Protein AF-A0A928HIR1-F1 (afdb_monomer)

pLDDT: mean 76.25, std 16.0, range [43.31, 94.38]

Nearest PDB structures (foldseek):
  4jpd-assembly1_A  TM=4.442E-01  e=1.402E+00  Burkholderia cenocepacia J2315
  8h6h-assembly1_A  TM=4.904E-01  e=2.969E+00  Acetivibrio thermocellus
  1q67-assembly1_B  TM=3.227E-01  e=1.800E+00  Saccharomyces cerevisiae
  1q67-assembly1_A  TM=2.770E-01  e=2.789E+00  Saccharomyces cerevisiae
  1pug-asse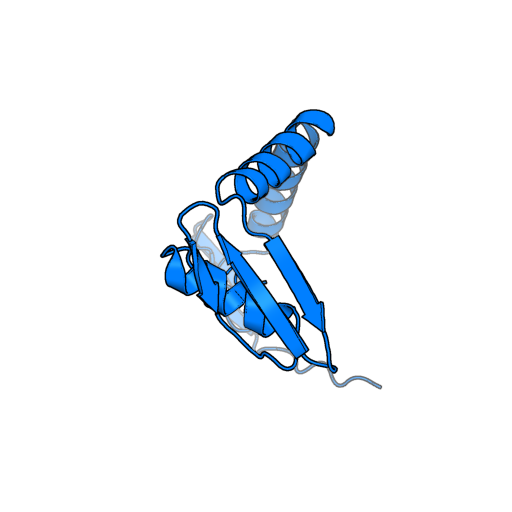mbly2_C  TM=3.252E-01  e=3.582E+00  Escherichia coli

Mean predicted aligned error: 16.54 Å

Structure (mmCIF, N/CA/C/O backbone):
data_AF-A0A928HIR1-F1
#
_entry.id   AF-A0A928HIR1-F1
#
loop_
_atom_site.group_PDB
_atom_site.id
_atom_site.type_symbol
_atom_site.label_atom_id
_atom_site.label_alt_id
_atom_site.label_comp_id
_atom_site.label_asym_id
_atom_site.label_entity_id
_atom_site.label_seq_id
_atom_site.pdbx_PDB_ins_code
_atom_site.Cartn_x
_atom_site.Cartn_y
_atom_site.Cartn_z
_atom_site.occupancy
_atom_site.B_iso_or_equiv
_atom_site.auth_seq_id
_atom_site.auth_comp_id
_atom_site.auth_asym_id
_atom_site.auth_atom_id
_atom_site.pdbx_PDB_model_num
ATOM 1 N N . MET A 1 1 ? -31.876 -5.884 5.242 1.00 44.41 1 MET A N 1
ATOM 2 C CA . MET A 1 1 ? -31.796 -5.368 6.631 1.00 44.41 1 MET A CA 1
ATOM 3 C C . MET A 1 1 ? -30.516 -5.887 7.294 1.00 44.41 1 MET A C 1
ATOM 5 O O . MET A 1 1 ? -30.444 -7.062 7.627 1.00 44.41 1 MET A O 1
ATOM 9 N N . ALA A 1 2 ? -29.463 -5.070 7.416 1.00 44.03 2 ALA A N 1
ATOM 10 C CA . ALA A 1 2 ? -28.185 -5.510 7.989 1.00 44.03 2 ALA A CA 1
ATOM 11 C C . ALA A 1 2 ? -28.247 -5.547 9.529 1.00 44.03 2 ALA A C 1
ATOM 13 O O . ALA A 1 2 ? -28.317 -4.502 10.176 1.00 44.03 2 ALA A O 1
ATOM 14 N N . ARG A 1 3 ? -28.204 -6.749 10.122 1.00 48.50 3 ARG A N 1
ATOM 15 C CA . ARG A 1 3 ? -28.081 -6.953 11.576 1.00 48.50 3 ARG A CA 1
ATOM 16 C C . ARG A 1 3 ? -26.728 -6.415 12.056 1.00 48.50 3 ARG A C 1
ATOM 18 O O . ARG A 1 3 ? -25.705 -7.087 11.933 1.00 48.50 3 ARG A O 1
ATOM 25 N N . ARG A 1 4 ? -26.701 -5.202 12.614 1.00 53.38 4 ARG A N 1
ATOM 26 C CA . ARG A 1 4 ? -25.523 -4.680 13.319 1.00 53.38 4 ARG A CA 1
ATOM 27 C C . ARG A 1 4 ? -25.377 -5.468 14.621 1.00 53.38 4 ARG A C 1
ATOM 29 O O . ARG A 1 4 ? -26.126 -5.237 15.563 1.00 53.38 4 ARG A O 1
ATOM 36 N N . LYS A 1 5 ? -24.432 -6.413 14.677 1.00 55.50 5 LYS A N 1
ATOM 37 C CA . LYS A 1 5 ? -23.988 -7.023 15.941 1.00 55.50 5 LYS A CA 1
ATOM 38 C C . LYS A 1 5 ? -23.425 -5.901 16.822 1.00 55.50 5 LYS A C 1
ATOM 40 O O . LYS A 1 5 ? -22.282 -5.488 16.637 1.00 55.50 5 LYS A O 1
ATOM 45 N N . GLY A 1 6 ? -24.245 -5.362 17.723 1.00 58.50 6 GLY A N 1
ATOM 46 C CA . GLY A 1 6 ? -23.810 -4.394 18.725 1.00 58.50 6 GLY A CA 1
ATOM 47 C C . GLY A 1 6 ? -22.746 -5.046 19.599 1.00 58.50 6 GLY A C 1
ATOM 48 O O . GLY A 1 6 ? -23.011 -6.049 20.258 1.00 58.50 6 GLY A O 1
ATOM 49 N N . GLY A 1 7 ? -21.515 -4.537 19.551 1.00 67.75 7 GLY A N 1
ATOM 50 C CA . GLY A 1 7 ? -20.463 -5.011 20.445 1.00 67.75 7 GLY A CA 1
ATOM 51 C C . GLY A 1 7 ? -20.887 -4.809 21.901 1.00 67.75 7 GLY A C 1
ATOM 52 O O . GLY A 1 7 ? -21.517 -3.802 22.219 1.00 67.75 7 GLY A O 1
ATOM 53 N N . LYS A 1 8 ? -20.537 -5.748 22.791 1.00 78.31 8 LYS A N 1
ATOM 54 C CA . LYS A 1 8 ? -20.779 -5.594 24.234 1.00 78.31 8 LYS A CA 1
ATOM 55 C C . LYS A 1 8 ? -20.188 -4.263 24.713 1.00 78.31 8 LYS A C 1
ATOM 57 O O . LYS A 1 8 ? -19.015 -3.977 24.443 1.00 78.31 8 LYS A O 1
ATOM 62 N N . VAL A 1 9 ? -21.011 -3.460 25.383 1.00 81.12 9 VAL A N 1
ATOM 63 C CA . VAL A 1 9 ? -20.585 -2.228 26.051 1.00 81.12 9 VAL A CA 1
ATOM 64 C C . VAL A 1 9 ? -19.956 -2.629 27.378 1.00 81.12 9 VAL A C 1
ATOM 66 O O . VAL A 1 9 ? -20.577 -3.335 28.164 1.00 81.12 9 VAL A O 1
ATOM 69 N N . VAL A 1 10 ? -18.712 -2.224 27.608 1.00 83.56 10 VAL A N 1
ATOM 70 C CA . VAL A 1 10 ? -18.003 -2.475 28.868 1.00 83.56 10 VAL A CA 1
ATOM 71 C C . VAL A 1 10 ? -17.362 -1.173 29.319 1.00 83.56 10 VAL A C 1
ATOM 73 O O . VAL A 1 10 ? -16.665 -0.531 28.525 1.00 83.56 10 VAL A O 1
ATOM 76 N N . ASN A 1 11 ? -17.580 -0.808 30.581 1.00 87.44 11 ASN A N 1
ATOM 77 C CA . ASN A 1 11 ? -16.933 0.338 31.209 1.00 87.44 11 ASN A CA 1
ATOM 78 C C . ASN A 1 11 ? -15.445 0.040 31.391 1.00 87.44 11 ASN A C 1
ATOM 80 O O . ASN A 1 11 ? -15.075 -0.956 32.010 1.00 87.44 11 ASN A O 1
ATOM 84 N N . ARG A 1 12 ? -14.588 0.874 30.805 1.00 88.31 12 ARG A N 1
ATOM 85 C CA . ARG A 1 12 ? -13.131 0.735 30.904 1.00 88.31 12 ARG A CA 1
ATOM 86 C C . ARG A 1 12 ? -12.459 2.109 30.811 1.00 88.31 12 ARG A C 1
ATOM 88 O O . ARG A 1 12 ? -13.017 2.990 30.150 1.00 88.31 12 ARG A O 1
ATOM 95 N N . PRO A 1 13 ? -11.278 2.299 31.422 1.00 90.88 13 PRO A N 1
ATOM 96 C CA . PRO A 1 13 ? -10.549 3.558 31.336 1.00 90.88 13 PRO A CA 1
ATOM 97 C C . PRO A 1 13 ? -10.049 3.815 29.911 1.00 90.88 13 PRO A C 1
ATOM 99 O O . PRO A 1 13 ? -9.573 2.913 29.211 1.00 90.88 13 PRO A O 1
ATOM 102 N N . CYS A 1 14 ? -10.155 5.064 29.469 1.00 91.12 14 CYS A N 1
ATOM 103 C CA . CYS A 1 14 ? -9.560 5.524 28.225 1.00 91.12 14 CYS A CA 1
ATOM 104 C C . CYS A 1 14 ? -8.035 5.569 28.339 1.00 91.12 14 CYS A C 1
ATOM 106 O O . CYS A 1 14 ? -7.501 6.210 29.236 1.00 91.12 14 CYS A O 1
ATOM 108 N N . LYS A 1 15 ? -7.318 4.989 27.369 1.00 90.44 15 LYS A N 1
ATOM 109 C CA . LYS A 1 15 ? -5.847 5.055 27.328 1.00 90.44 15 LYS A CA 1
ATOM 110 C C . LYS A 1 15 ? -5.262 6.470 27.218 1.00 90.44 15 LYS A C 1
ATOM 112 O O . LYS A 1 15 ? -4.086 6.630 27.503 1.00 90.44 15 LYS A O 1
ATOM 117 N N . HIS A 1 16 ? -6.040 7.454 26.763 1.00 89.06 16 HIS A N 1
ATOM 118 C CA . HIS A 1 16 ? -5.557 8.827 26.575 1.00 89.06 16 HIS A CA 1
ATOM 119 C C . HIS A 1 16 ? -5.926 9.765 27.723 1.00 89.06 16 HIS A C 1
ATOM 121 O O . HIS A 1 16 ? -5.064 10.495 28.188 1.00 89.06 16 HIS A O 1
ATOM 127 N N . CYS A 1 17 ? -7.186 9.767 28.166 1.00 90.00 17 CYS A N 1
ATOM 128 C CA . CYS A 1 17 ? -7.653 10.686 29.210 1.00 90.00 17 CYS A CA 1
ATOM 129 C C . CYS A 1 17 ? -7.866 10.024 30.578 1.00 90.00 17 CYS A C 1
ATOM 131 O O . CYS A 1 17 ? -8.238 10.709 31.519 1.00 90.00 17 CYS A O 1
ATOM 133 N N . GLY A 1 18 ? -7.701 8.703 30.703 1.00 88.94 18 GLY A N 1
ATOM 134 C CA . GLY A 1 18 ? -7.920 7.969 31.956 1.00 88.94 18 GLY A CA 1
ATOM 135 C C . GLY A 1 18 ? -9.390 7.788 32.359 1.00 88.94 18 GLY A C 1
ATOM 136 O O . GLY A 1 18 ? -9.693 6.873 33.118 1.00 88.94 18 GLY A O 1
ATOM 137 N N . GLU A 1 19 ? -10.317 8.580 31.810 1.00 90.19 19 GLU A N 1
ATOM 138 C CA . GLU A 1 19 ? -11.745 8.520 32.148 1.00 90.19 19 GLU A CA 1
ATOM 139 C C . GLU A 1 19 ? -12.354 7.133 31.884 1.00 90.19 19 GLU A C 1
ATOM 141 O O . GLU A 1 19 ? -12.207 6.562 30.794 1.00 90.19 19 GLU A O 1
ATOM 146 N N . VAL A 1 20 ? -13.076 6.605 32.878 1.00 89.38 20 VAL A N 1
ATOM 147 C CA . VAL A 1 20 ? -13.822 5.345 32.775 1.00 89.38 20 VAL A CA 1
ATOM 148 C C . VAL A 1 20 ? -15.138 5.608 32.059 1.00 89.38 20 VAL A C 1
ATOM 150 O O . VAL A 1 20 ? -16.023 6.280 32.579 1.00 89.38 20 VAL A O 1
ATOM 153 N N . LEU A 1 21 ? -15.262 5.081 30.843 1.00 89.12 21 LEU A N 1
ATOM 154 C CA . LEU A 1 21 ? -16.395 5.356 29.962 1.00 89.12 21 LEU A CA 1
ATOM 155 C C . LEU A 1 21 ? -16.953 4.058 29.361 1.00 89.12 21 LEU A C 1
ATOM 157 O O . LEU A 1 21 ? -16.205 3.087 29.183 1.00 89.12 21 LEU A O 1
ATOM 161 N N . PRO A 1 22 ? -18.246 4.034 28.989 1.00 88.00 22 PRO A N 1
ATOM 162 C CA . PRO A 1 22 ? -18.837 2.906 28.281 1.00 88.00 22 PRO A CA 1
ATOM 163 C C . PRO A 1 22 ? -18.217 2.781 26.884 1.00 88.00 22 PRO A C 1
ATOM 165 O O . PRO A 1 22 ? -18.411 3.632 26.012 1.00 88.00 22 PRO A O 1
ATOM 168 N N . MET A 1 23 ? -17.453 1.709 26.655 1.00 83.94 23 MET A N 1
ATOM 169 C CA . MET A 1 23 ? -16.776 1.445 25.382 1.00 83.94 23 MET A CA 1
ATOM 170 C C . MET A 1 23 ? -17.333 0.199 24.694 1.00 83.94 23 MET A C 1
ATOM 172 O O . MET A 1 23 ? -17.583 -0.821 25.335 1.00 83.94 23 MET A O 1
ATOM 176 N N . VAL A 1 24 ? -17.478 0.259 23.369 1.00 86.00 24 VAL A N 1
ATOM 177 C CA . VAL A 1 24 ? -18.044 -0.831 22.561 1.00 86.00 24 VAL A CA 1
ATOM 178 C C . VAL A 1 24 ? -16.936 -1.783 22.097 1.00 86.00 24 VAL A C 1
ATOM 180 O O . VAL A 1 24 ? -15.949 -1.370 21.483 1.00 86.00 24 VAL A O 1
ATOM 183 N N . GLY A 1 25 ? -17.095 -3.085 22.346 1.00 84.06 25 GLY A N 1
ATOM 184 C CA . GLY A 1 25 ? -16.227 -4.121 21.775 1.00 84.06 25 GLY A CA 1
ATOM 185 C C . GLY A 1 25 ? -14.760 -4.011 22.216 1.00 84.06 25 GLY A C 1
ATOM 186 O O . GLY A 1 25 ? -14.451 -4.111 23.400 1.00 84.06 25 GLY A O 1
ATOM 187 N N . LYS A 1 26 ? -13.827 -3.839 21.269 1.00 83.31 26 LYS A N 1
ATOM 188 C CA . LYS A 1 2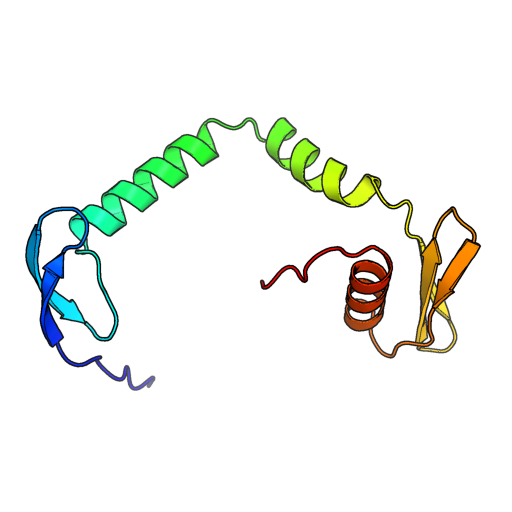6 ? -12.370 -3.763 21.528 1.00 83.31 26 LYS A CA 1
ATOM 189 C C . LYS A 1 26 ? -11.827 -2.329 21.629 1.00 83.31 26 LYS A C 1
ATOM 191 O O . LYS A 1 26 ? -10.613 -2.138 21.639 1.00 83.31 26 LYS A O 1
ATOM 196 N N . GLN A 1 27 ? -12.697 -1.323 21.703 1.00 82.88 27 GLN A N 1
ATOM 197 C CA . GLN A 1 27 ? -12.286 0.075 21.825 1.00 82.88 27 GLN A CA 1
ATOM 198 C C . GLN A 1 27 ? -11.438 0.291 23.096 1.00 82.88 27 GLN A C 1
ATOM 200 O O . GLN A 1 27 ? -11.741 -0.268 24.148 1.00 82.88 27 GLN A O 1
ATOM 205 N N . ARG A 1 28 ? -10.335 1.046 22.981 1.00 86.69 28 ARG A N 1
ATOM 206 C CA . ARG A 1 28 ? -9.404 1.377 24.089 1.00 86.69 28 ARG A CA 1
ATOM 207 C C . ARG A 1 28 ? -9.270 2.884 24.345 1.00 86.69 28 ARG A C 1
ATOM 209 O O . ARG A 1 28 ? -8.575 3.300 25.265 1.00 86.69 28 ARG A O 1
ATOM 216 N N . VAL A 1 29 ? -9.892 3.693 23.495 1.00 88.50 29 VAL A N 1
ATOM 217 C CA . VAL A 1 29 ? -9.812 5.155 23.494 1.00 88.50 29 VAL A CA 1
ATOM 218 C C . VAL A 1 29 ? -11.231 5.683 23.387 1.00 88.50 29 VAL A C 1
ATOM 220 O O . VAL A 1 29 ? -12.000 5.174 22.572 1.00 88.50 29 VAL A O 1
ATOM 223 N N . CYS A 1 30 ? -11.598 6.668 24.201 1.00 87.81 30 CYS A N 1
ATOM 224 C CA . CYS A 1 30 ? -12.942 7.231 24.188 1.00 87.81 30 CYS A CA 1
ATOM 225 C C . CYS A 1 30 ? -13.234 7.965 22.870 1.00 87.81 30 CYS A C 1
ATOM 227 O O . CYS A 1 30 ? -12.324 8.372 22.144 1.00 87.81 30 CYS A O 1
ATOM 229 N N . LYS A 1 31 ? -14.522 8.154 22.561 1.00 85.62 31 LYS A N 1
ATOM 230 C CA . LYS A 1 31 ? -14.949 8.836 21.329 1.00 85.62 31 LYS A CA 1
ATOM 231 C C . LYS A 1 31 ? -14.390 10.260 21.218 1.00 85.62 31 LYS A C 1
ATOM 233 O O . LYS A 1 31 ? -14.013 10.663 20.125 1.00 85.62 31 LYS A O 1
ATOM 238 N N . LYS A 1 32 ? -14.281 10.990 22.338 1.00 87.19 32 LYS A N 1
ATOM 239 C CA . LYS A 1 32 ? -13.712 12.349 22.368 1.00 87.19 32 LYS A CA 1
ATOM 240 C C . LYS A 1 32 ? -12.252 12.355 21.898 1.00 87.19 32 LYS A C 1
ATOM 242 O O . LYS A 1 32 ? -11.915 13.063 20.956 1.00 87.19 32 LYS A O 1
ATOM 247 N N . CYS A 1 33 ? -11.407 11.509 22.489 1.00 87.62 33 CYS A N 1
ATOM 248 C CA . CYS A 1 33 ? -9.997 11.405 22.107 1.00 87.62 33 CYS A CA 1
ATOM 249 C C . CYS A 1 33 ? -9.809 10.864 20.679 1.00 87.62 33 CYS A C 1
ATOM 251 O O . CYS A 1 33 ? -8.920 11.326 19.970 1.00 87.62 33 CYS A O 1
ATOM 253 N N . GLN A 1 34 ? -10.659 9.933 20.226 1.00 85.81 34 GLN A N 1
ATOM 254 C CA . GLN A 1 34 ? -10.648 9.476 18.829 1.00 85.81 34 GLN A CA 1
ATOM 255 C C . GLN A 1 34 ? -10.954 10.616 17.851 1.00 85.81 34 GLN A C 1
ATOM 257 O O . GLN A 1 34 ? -10.284 10.743 16.828 1.00 85.81 34 GLN A O 1
ATOM 262 N N . GLN A 1 35 ? -11.943 11.454 18.170 1.00 86.81 35 GLN A N 1
ATOM 263 C CA . GLN A 1 35 ? -12.299 12.595 17.334 1.00 86.81 35 GLN A CA 1
ATOM 264 C C . GLN A 1 35 ? -11.167 13.627 17.289 1.00 86.81 35 GLN A C 1
ATOM 266 O O . GLN A 1 35 ? -10.814 14.079 16.205 1.00 86.81 35 GLN A O 1
ATOM 271 N N . ALA A 1 36 ? -10.552 13.939 18.433 1.00 83.44 36 ALA A N 1
ATOM 272 C CA . ALA A 1 36 ? -9.423 14.867 18.502 1.00 83.44 36 ALA A CA 1
ATOM 273 C C . ALA A 1 36 ? -8.234 14.402 17.641 1.00 83.44 36 ALA A C 1
ATOM 275 O O . ALA A 1 36 ? -7.676 15.192 16.883 1.00 83.44 36 ALA A O 1
ATOM 276 N N . GLN A 1 37 ? -7.893 13.110 17.686 1.00 83.00 37 GLN A N 1
ATOM 277 C CA . GLN A 1 37 ? -6.837 12.538 16.839 1.00 83.00 37 GLN A CA 1
ATOM 278 C C . GLN A 1 37 ? -7.180 12.596 15.353 1.00 83.00 37 GLN A C 1
ATOM 280 O O . GLN A 1 37 ? -6.316 12.897 14.534 1.00 83.00 37 GLN A O 1
ATOM 285 N N . LYS A 1 38 ? -8.441 12.330 14.999 1.00 82.31 38 LYS A N 1
ATOM 286 C CA . LYS A 1 38 ? -8.902 12.426 13.613 1.00 82.31 38 LYS A CA 1
ATOM 287 C C . LYS A 1 38 ? -8.769 13.856 13.090 1.00 82.31 38 LYS A C 1
ATOM 289 O O . LYS A 1 38 ? -8.270 14.038 11.987 1.00 82.31 38 LYS A O 1
ATOM 294 N N . THR A 1 39 ? -9.165 14.848 13.886 1.00 78.81 39 THR A N 1
ATOM 295 C CA . THR A 1 39 ? -9.013 16.266 13.538 1.00 78.81 39 THR A CA 1
ATOM 296 C C . THR A 1 39 ? -7.543 16.656 13.409 1.00 78.81 39 THR A C 1
ATOM 298 O O . THR A 1 39 ? -7.178 17.290 12.427 1.00 78.81 39 THR A O 1
ATOM 301 N N . ALA A 1 40 ? -6.685 16.236 14.345 1.00 76.69 40 ALA A N 1
ATOM 302 C CA . ALA A 1 40 ? -5.249 16.511 14.286 1.00 76.69 40 ALA A CA 1
ATOM 303 C C . ALA A 1 40 ? -4.607 15.925 13.018 1.00 76.69 40 ALA A C 1
ATOM 305 O O . ALA A 1 40 ? -3.943 16.646 12.280 1.00 76.69 40 ALA A O 1
ATOM 306 N N . TRP A 1 41 ? -4.893 14.655 12.712 1.00 76.31 41 TRP A N 1
ATOM 307 C CA . TRP A 1 41 ? -4.427 14.008 11.486 1.00 76.31 41 TRP A CA 1
ATOM 308 C C . TRP A 1 41 ? -4.960 14.704 10.233 1.00 76.31 41 TRP A C 1
ATOM 310 O O . TRP A 1 41 ? -4.233 14.877 9.263 1.00 76.31 41 TRP A O 1
ATOM 320 N N . GLN A 1 42 ? -6.228 15.117 10.237 1.00 76.25 42 GLN A N 1
ATOM 321 C CA . GLN A 1 42 ? -6.843 15.775 9.089 1.00 76.25 42 GLN A CA 1
ATOM 322 C C . GLN A 1 42 ? -6.269 17.178 8.862 1.00 76.25 42 GLN A C 1
ATOM 324 O O . GLN A 1 42 ? -6.042 17.552 7.714 1.00 76.25 42 GLN A O 1
ATOM 329 N N . ASN A 1 43 ? -5.972 17.920 9.929 1.00 76.31 43 ASN A N 1
ATOM 330 C CA . ASN A 1 43 ? -5.278 19.202 9.849 1.00 76.31 43 ASN A CA 1
ATOM 331 C C . ASN A 1 43 ? -3.857 19.012 9.315 1.00 76.31 43 ASN A C 1
ATOM 333 O O . ASN A 1 43 ? -3.498 19.643 8.326 1.00 76.31 43 ASN A O 1
ATOM 337 N N . GLU A 1 44 ? -3.082 18.089 9.890 1.00 68.69 44 GLU A N 1
ATOM 338 C CA . GLU A 1 44 ? -1.735 17.760 9.410 1.00 68.69 44 GLU A CA 1
ATOM 339 C C . GLU A 1 44 ? -1.756 17.344 7.933 1.00 68.69 44 GLU A C 1
ATOM 341 O O . GLU A 1 44 ? -0.984 17.851 7.124 1.00 68.69 44 GLU A O 1
ATOM 346 N N . TYR A 1 45 ? -2.709 16.495 7.545 1.00 61.78 45 TYR A N 1
ATOM 347 C CA . TYR A 1 45 ? -2.877 16.065 6.164 1.00 61.78 45 TYR A CA 1
ATOM 348 C C . TYR A 1 45 ? -3.232 17.229 5.236 1.00 61.78 45 TYR A C 1
ATOM 350 O O . TYR A 1 45 ? -2.695 17.300 4.133 1.00 61.78 45 TYR A O 1
ATOM 358 N N . ASN A 1 46 ? -4.096 18.151 5.668 1.00 66.25 46 ASN A N 1
ATOM 359 C CA . ASN A 1 46 ? -4.488 19.328 4.893 1.00 66.25 46 ASN A CA 1
ATOM 360 C C . ASN A 1 46 ? -3.349 20.341 4.724 1.00 66.25 46 ASN A C 1
ATOM 362 O O . ASN A 1 46 ? -3.279 20.971 3.671 1.00 66.25 46 ASN A O 1
ATOM 366 N N . HIS A 1 47 ? -2.439 20.445 5.696 1.00 62.06 47 HIS A N 1
ATOM 367 C CA . HIS A 1 47 ? -1.266 21.318 5.613 1.00 62.06 47 HIS A CA 1
ATOM 368 C C . HIS A 1 47 ? -0.190 20.819 4.646 1.00 62.06 47 HIS A C 1
ATOM 370 O O . HIS A 1 47 ? 0.629 21.617 4.201 1.00 62.06 47 HIS A O 1
ATOM 376 N N . ILE A 1 48 ? -0.200 19.537 4.266 1.00 57.72 48 ILE A N 1
ATOM 377 C CA . ILE A 1 48 ? 0.722 19.032 3.245 1.00 57.72 48 ILE A CA 1
ATOM 378 C C . ILE A 1 48 ? 0.213 19.488 1.867 1.00 57.72 48 ILE A C 1
ATOM 380 O O . ILE A 1 48 ? -0.888 19.076 1.472 1.00 57.72 48 ILE A O 1
ATOM 384 N N . PRO A 1 49 ? 0.986 20.267 1.089 1.00 61.66 49 PRO A N 1
ATOM 385 C CA . PRO A 1 49 ? 0.615 20.659 -0.266 1.00 61.66 49 PRO A CA 1
ATOM 386 C C . PRO A 1 49 ? 0.314 19.428 -1.130 1.00 61.66 49 PRO A C 1
ATOM 388 O O . PRO A 1 49 ? 1.023 18.421 -1.074 1.00 61.66 49 PRO A O 1
ATOM 391 N N . ALA A 1 50 ? -0.724 19.490 -1.969 1.00 56.75 50 A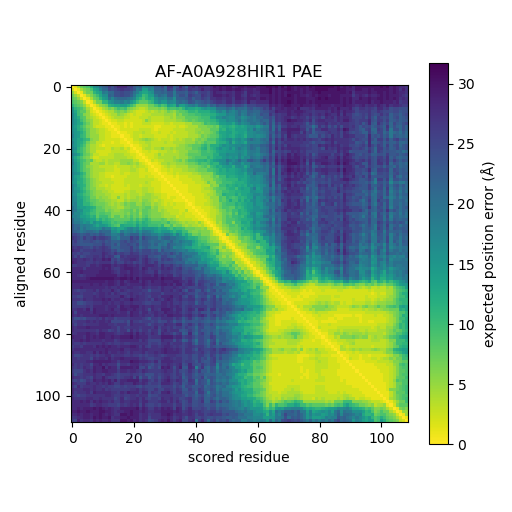LA A N 1
ATOM 392 C CA . ALA A 1 50 ? -1.117 18.364 -2.827 1.00 56.75 50 ALA A CA 1
ATOM 393 C C . ALA A 1 50 ? 0.038 17.857 -3.722 1.00 56.75 50 ALA A C 1
ATOM 395 O O . ALA A 1 50 ? 0.132 16.657 -3.998 1.00 56.75 50 ALA A O 1
ATOM 396 N N . ALA A 1 51 ? 0.947 18.757 -4.114 1.00 54.66 51 ALA A N 1
ATOM 397 C CA . ALA A 1 51 ? 2.169 18.440 -4.849 1.00 54.66 51 ALA A CA 1
ATOM 398 C C . ALA A 1 51 ? 3.137 17.554 -4.038 1.00 54.66 51 ALA A C 1
ATOM 400 O O . ALA A 1 51 ? 3.607 16.541 -4.551 1.00 54.66 51 ALA A O 1
ATOM 401 N N . GLU A 1 52 ? 3.365 17.842 -2.753 1.00 51.97 52 GLU A N 1
ATOM 402 C CA . GLU A 1 52 ? 4.228 17.018 -1.891 1.00 51.97 52 GLU A CA 1
ATOM 403 C C . GLU A 1 52 ? 3.621 15.644 -1.579 1.00 51.97 52 GLU A C 1
ATOM 405 O O . GLU A 1 52 ? 4.351 14.654 -1.460 1.00 51.97 52 GLU A O 1
ATOM 410 N N . ARG A 1 53 ? 2.284 15.542 -1.508 1.00 54.22 53 ARG A N 1
ATOM 411 C CA . ARG A 1 53 ? 1.598 14.247 -1.329 1.00 54.22 53 ARG A CA 1
ATOM 412 C C . ARG A 1 53 ? 1.843 13.309 -2.515 1.00 54.22 53 ARG A C 1
ATOM 414 O O . ARG A 1 53 ? 2.097 12.124 -2.297 1.00 54.22 53 ARG A O 1
ATOM 421 N N . LYS A 1 54 ? 1.810 13.830 -3.751 1.00 49.66 54 LYS A N 1
ATOM 422 C CA . LYS A 1 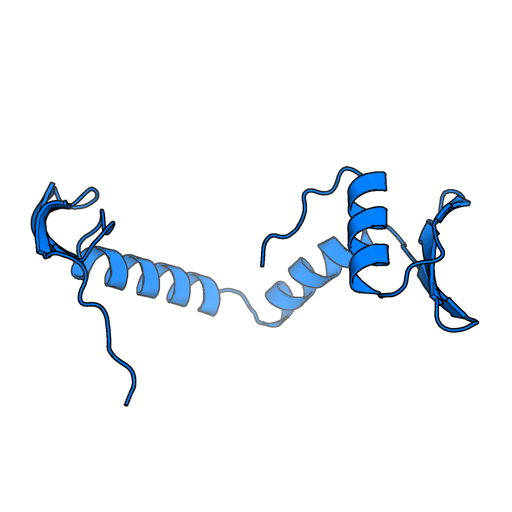54 ? 2.163 13.065 -4.962 1.00 49.66 54 LYS A CA 1
ATOM 423 C C . LYS A 1 54 ? 3.650 12.725 -4.997 1.00 49.66 54 LYS A C 1
ATOM 425 O O . LYS A 1 54 ? 3.989 11.562 -5.177 1.00 49.66 54 LYS A O 1
ATOM 430 N N . VAL A 1 55 ? 4.529 13.688 -4.715 1.00 49.44 55 VAL A N 1
ATOM 431 C CA . VAL A 1 55 ? 5.985 13.473 -4.757 1.00 49.44 55 VAL A CA 1
ATOM 432 C C . VAL A 1 55 ? 6.445 12.407 -3.752 1.00 49.44 55 V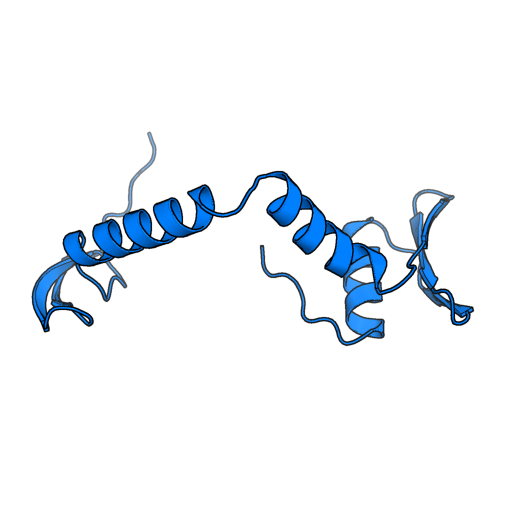AL A C 1
ATOM 434 O O . VAL A 1 55 ? 7.270 11.573 -4.112 1.00 49.44 55 VAL A O 1
ATOM 437 N N . ARG A 1 56 ? 5.885 12.337 -2.531 1.00 50.09 56 ARG A N 1
ATOM 438 C CA . ARG A 1 56 ? 6.203 11.249 -1.574 1.00 50.09 56 ARG A CA 1
ATOM 439 C C . ARG A 1 56 ? 5.687 9.875 -2.017 1.00 50.09 56 ARG A C 1
ATOM 441 O O . ARG A 1 56 ? 6.372 8.876 -1.795 1.00 50.09 56 ARG A O 1
ATOM 448 N N . ALA A 1 57 ? 4.502 9.809 -2.623 1.00 48.72 57 ALA A N 1
ATOM 449 C CA . ALA A 1 57 ? 3.944 8.559 -3.142 1.00 48.72 57 ALA A CA 1
ATOM 450 C C . ALA A 1 57 ? 4.700 8.062 -4.390 1.00 48.72 57 ALA A C 1
ATOM 452 O O . ALA A 1 57 ? 4.921 6.858 -4.534 1.00 48.72 57 ALA A O 1
ATOM 453 N N . ASP A 1 58 ? 5.147 8.986 -5.243 1.00 45.97 58 ASP A N 1
ATOM 454 C CA . ASP A 1 58 ? 5.889 8.690 -6.467 1.00 45.97 58 ASP A CA 1
ATOM 455 C C . ASP A 1 58 ? 7.366 8.364 -6.197 1.00 45.97 58 ASP A C 1
ATOM 457 O O . ASP A 1 58 ? 7.898 7.457 -6.838 1.00 45.97 58 ASP A O 1
ATOM 461 N N . LYS A 1 59 ? 8.021 8.990 -5.201 1.00 43.31 59 LYS A N 1
ATOM 462 C CA . LYS A 1 59 ? 9.405 8.642 -4.805 1.00 43.31 59 LYS A CA 1
ATOM 463 C C . LYS A 1 59 ? 9.526 7.176 -4.379 1.00 43.31 59 LYS A C 1
ATOM 465 O O . LYS A 1 59 ? 10.368 6.456 -4.897 1.00 43.31 59 LYS A O 1
ATOM 470 N N . ARG A 1 60 ? 8.598 6.681 -3.548 1.00 49.72 60 ARG A N 1
ATOM 471 C CA . ARG A 1 60 ? 8.571 5.261 -3.136 1.00 49.72 6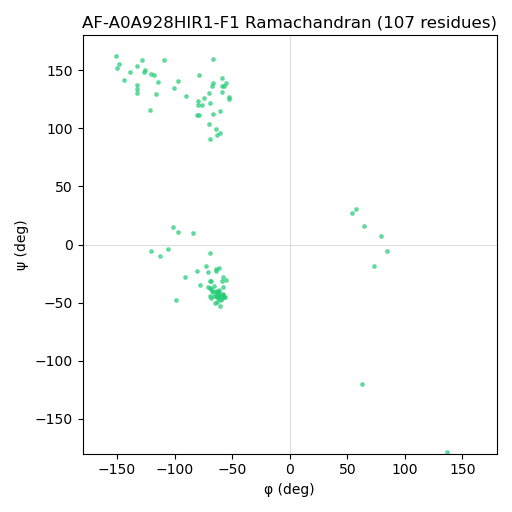0 ARG A CA 1
ATOM 472 C C . ARG A 1 60 ? 8.311 4.277 -4.283 1.00 49.72 60 ARG A C 1
ATOM 474 O O . ARG A 1 60 ? 8.601 3.096 -4.128 1.00 49.72 60 ARG A O 1
ATOM 481 N N . ARG A 1 61 ? 7.721 4.724 -5.398 1.00 49.31 61 ARG A N 1
ATOM 482 C CA . ARG A 1 61 ? 7.465 3.882 -6.581 1.00 49.31 61 ARG A CA 1
ATOM 483 C C . ARG A 1 61 ? 8.609 3.912 -7.594 1.00 49.31 61 ARG A C 1
ATOM 485 O O . ARG A 1 61 ? 8.773 2.927 -8.307 1.00 49.31 61 ARG A O 1
ATOM 492 N N . LYS A 1 62 ? 9.382 5.001 -7.656 1.00 48.97 62 LYS A N 1
ATOM 493 C CA . LYS A 1 62 ? 10.525 5.142 -8.571 1.00 48.97 62 LYS A CA 1
ATOM 494 C C . LYS A 1 62 ? 11.803 4.449 -8.091 1.00 48.97 62 LYS A C 1
ATOM 496 O O . LYS A 1 62 ? 12.603 4.079 -8.940 1.00 48.97 62 LYS A O 1
ATOM 501 N N . ASP A 1 63 ? 11.967 4.196 -6.795 1.00 51.97 63 ASP A N 1
ATOM 502 C CA . ASP A 1 63 ? 13.250 3.709 -6.256 1.00 51.97 63 ASP A CA 1
ATOM 503 C C . ASP A 1 63 ? 13.646 2.266 -6.644 1.00 51.97 63 ASP A C 1
ATOM 505 O O . ASP A 1 63 ? 14.774 1.874 -6.374 1.00 51.97 63 ASP A O 1
ATOM 509 N N . LEU A 1 64 ? 12.793 1.467 -7.305 1.00 61.00 64 LEU A N 1
ATOM 510 C CA . LEU A 1 64 ? 13.169 0.097 -7.713 1.00 61.00 64 LEU A CA 1
ATOM 511 C C . LEU A 1 64 ? 13.302 -0.137 -9.225 1.00 61.00 64 LEU A C 1
ATOM 513 O O . LEU A 1 64 ? 13.744 -1.212 -9.621 1.00 61.00 64 LEU A O 1
ATOM 517 N N . GLY A 1 65 ? 12.892 0.810 -10.079 1.00 71.62 65 GLY A N 1
ATOM 518 C CA . GLY A 1 65 ? 12.963 0.640 -11.541 1.00 71.62 65 GLY A CA 1
ATOM 519 C C . GLY A 1 65 ? 12.281 -0.630 -12.086 1.00 71.62 65 GLY A C 1
ATOM 520 O O . GLY A 1 65 ? 12.695 -1.158 -13.114 1.00 71.62 65 GLY A O 1
ATOM 521 N N . LEU A 1 66 ? 11.262 -1.148 -11.390 1.00 82.81 66 LEU A N 1
ATOM 522 C CA . LEU A 1 66 ? 10.579 -2.387 -11.768 1.00 82.81 66 LEU A CA 1
ATOM 523 C C . LEU A 1 66 ? 9.664 -2.180 -12.976 1.00 82.81 66 LEU A C 1
ATOM 525 O O . LEU A 1 66 ? 8.748 -1.357 -12.941 1.00 82.81 66 LEU A O 1
ATOM 529 N N . THR A 1 67 ? 9.863 -2.999 -14.001 1.00 88.06 67 THR A N 1
ATOM 530 C CA . THR A 1 67 ? 9.008 -3.094 -15.186 1.00 88.06 67 THR A CA 1
ATOM 531 C C . THR A 1 67 ? 8.090 -4.299 -15.045 1.00 88.06 67 THR A C 1
ATOM 533 O O . THR A 1 67 ? 8.546 -5.374 -14.673 1.00 88.06 67 THR A O 1
ATOM 536 N N . PHE A 1 68 ? 6.800 -4.139 -15.341 1.00 88.50 68 PHE A N 1
ATOM 537 C CA . PHE A 1 68 ? 5.833 -5.238 -15.349 1.00 88.50 68 PHE A CA 1
ATOM 538 C C . PHE A 1 68 ? 5.301 -5.433 -16.764 1.00 88.50 68 PHE A C 1
ATOM 540 O O . PHE A 1 68 ? 4.825 -4.470 -17.365 1.00 88.50 68 PHE A O 1
ATOM 547 N N . SER A 1 69 ? 5.331 -6.668 -17.255 1.00 88.75 69 SER A N 1
ATOM 548 C CA . SER A 1 69 ? 4.890 -7.025 -18.606 1.00 88.75 69 SER A CA 1
ATOM 549 C C . SER A 1 69 ? 3.752 -8.040 -18.538 1.00 88.75 69 SER A C 1
ATOM 551 O O . SER A 1 69 ? 3.708 -8.865 -17.627 1.00 88.75 69 SER A O 1
ATOM 553 N N . PHE A 1 70 ? 2.817 -7.968 -19.487 1.00 92.25 70 PHE A N 1
ATOM 554 C CA . PHE A 1 70 ? 1.716 -8.922 -19.616 1.00 92.25 70 PHE A CA 1
ATOM 555 C C . PHE A 1 70 ? 1.767 -9.585 -20.992 1.00 92.25 70 PHE A C 1
ATOM 557 O O . PHE A 1 70 ? 1.617 -8.910 -22.009 1.00 92.25 70 PHE A O 1
ATOM 564 N N . SER A 1 71 ? 1.986 -10.898 -21.025 1.00 89.75 71 SER A N 1
ATOM 565 C CA . SER A 1 71 ? 2.049 -11.695 -22.252 1.00 89.75 71 SER A CA 1
ATOM 566 C C . SER A 1 71 ? 1.433 -13.076 -22.017 1.00 89.75 71 SER A C 1
ATOM 568 O O . SER A 1 71 ? 1.538 -13.643 -20.931 1.00 89.75 71 SER A O 1
ATOM 570 N N . GLY A 1 72 ? 0.710 -13.605 -23.010 1.00 87.25 72 GLY A N 1
ATOM 571 C CA . GLY A 1 72 ? 0.101 -14.942 -22.921 1.00 87.25 72 GLY A CA 1
ATOM 572 C C . GLY A 1 72 ? -0.859 -15.139 -21.736 1.00 87.25 72 GLY A C 1
ATOM 573 O O . GLY A 1 72 ? -0.943 -16.235 -21.192 1.00 87.25 72 GLY A O 1
ATOM 574 N N . GLY A 1 73 ? -1.544 -14.081 -21.284 1.00 89.62 73 GLY A N 1
ATOM 575 C CA . GLY A 1 73 ? -2.442 -14.154 -20.124 1.00 89.62 73 GLY A CA 1
ATOM 576 C C . GLY A 1 73 ? -1.737 -14.117 -18.763 1.00 89.62 73 GLY A C 1
ATOM 577 O O . GLY A 1 73 ? -2.389 -14.297 -17.736 1.00 89.62 73 GLY A O 1
ATOM 578 N N . LYS A 1 74 ? -0.421 -13.883 -18.733 1.00 94.38 74 LYS A N 1
ATOM 579 C CA . LYS A 1 74 ? 0.398 -13.917 -17.521 1.00 94.38 74 LYS A CA 1
ATOM 580 C C . LYS A 1 74 ? 1.181 -12.624 -17.331 1.00 94.38 74 LYS A C 1
ATOM 582 O O . LYS A 1 74 ? 1.562 -11.957 -18.286 1.00 94.38 74 LYS A O 1
ATOM 587 N N . TRP A 1 75 ? 1.433 -12.286 -16.073 1.00 92.88 75 TRP A N 1
ATOM 588 C CA . TRP A 1 75 ? 2.251 -11.153 -15.655 1.00 92.88 75 TRP A CA 1
ATOM 589 C C . TRP A 1 75 ? 3.682 -11.594 -15.344 1.00 92.88 75 TRP A C 1
ATOM 591 O O . TRP A 1 75 ? 3.880 -12.615 -14.691 1.00 92.88 75 TRP A O 1
ATOM 601 N N . THR A 1 76 ? 4.667 -10.792 -15.728 1.00 93.19 76 THR A N 1
ATOM 602 C CA . THR A 1 76 ? 6.070 -10.913 -15.303 1.00 93.19 76 THR A CA 1
ATOM 603 C C . THR A 1 76 ? 6.565 -9.575 -14.763 1.00 93.19 76 THR A C 1
ATOM 605 O O . THR A 1 76 ? 5.977 -8.526 -15.048 1.00 93.19 76 THR A O 1
ATOM 608 N N . TRP A 1 77 ? 7.626 -9.593 -13.955 1.00 92.25 77 TRP A N 1
ATOM 609 C CA . TRP A 1 77 ? 8.333 -8.378 -13.554 1.00 92.25 77 TRP A CA 1
ATOM 610 C C . TRP A 1 77 ? 9.827 -8.481 -13.854 1.00 92.25 77 TRP A C 1
ATOM 612 O O . TRP A 1 77 ? 10.399 -9.565 -13.795 1.00 92.25 77 TRP A O 1
ATOM 622 N N . HIS A 1 78 ? 10.445 -7.344 -14.168 1.00 89.69 78 HIS A N 1
ATOM 623 C CA . HIS A 1 78 ? 11.864 -7.190 -14.480 1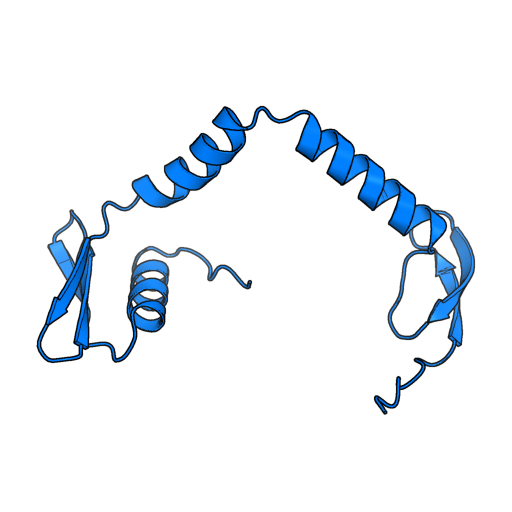.00 89.69 78 HIS A CA 1
ATOM 624 C C . HIS A 1 78 ? 12.433 -6.011 -13.692 1.00 89.69 78 HIS A C 1
ATOM 626 O O . HIS A 1 78 ? 11.799 -4.959 -13.605 1.00 89.69 78 HIS A O 1
ATOM 632 N N . ALA A 1 79 ? 13.620 -6.177 -13.127 1.00 88.38 79 ALA A N 1
ATOM 633 C CA . ALA A 1 79 ? 14.351 -5.149 -12.407 1.00 88.38 79 ALA A CA 1
ATOM 634 C C . ALA A 1 79 ? 15.579 -4.669 -13.200 1.00 88.38 79 ALA A C 1
ATOM 636 O O . ALA A 1 79 ? 16.096 -5.405 -14.043 1.00 88.38 79 ALA A O 1
ATOM 637 N N . PRO A 1 80 ? 16.103 -3.465 -12.905 1.00 80.62 80 PRO A N 1
ATOM 638 C CA . PRO A 1 80 ? 17.256 -2.904 -13.614 1.00 80.62 80 PRO A CA 1
ATOM 639 C C . PRO A 1 80 ? 18.549 -3.709 -13.432 1.00 80.62 80 PRO A C 1
ATOM 641 O O . PRO A 1 80 ? 19.446 -3.629 -14.260 1.00 80.62 80 PRO A O 1
ATOM 644 N N . ASN A 1 81 ? 18.648 -4.488 -12.353 1.00 80.94 81 ASN A N 1
ATOM 645 C CA . ASN A 1 81 ? 19.794 -5.348 -12.047 1.00 80.94 81 ASN A CA 1
ATOM 646 C C . ASN A 1 81 ? 19.737 -6.720 -12.751 1.00 80.94 81 ASN A C 1
ATOM 648 O O . ASN A 1 81 ? 20.510 -7.609 -12.406 1.00 80.94 81 ASN A O 1
ATOM 652 N N . GLY A 1 82 ? 18.807 -6.916 -13.691 1.00 82.00 82 GLY A N 1
ATOM 653 C CA . GLY A 1 82 ? 18.645 -8.165 -14.438 1.00 82.00 82 GLY A CA 1
ATOM 654 C C . GLY A 1 82 ? 17.806 -9.235 -13.731 1.00 82.00 82 GLY A C 1
ATOM 655 O O . GLY A 1 82 ? 17.484 -10.248 -14.349 1.00 82.00 82 GLY A O 1
ATOM 656 N N . LEU A 1 83 ? 17.389 -9.021 -12.475 1.00 85.69 83 LEU A N 1
ATOM 657 C CA . LEU A 1 83 ? 16.435 -9.915 -11.813 1.00 85.69 83 LEU A CA 1
ATOM 658 C C . LEU A 1 83 ? 15.066 -9.827 -12.484 1.00 85.69 83 LEU A C 1
ATOM 660 O O . LEU A 1 83 ? 14.558 -8.744 -12.768 1.00 85.69 83 LEU A O 1
ATOM 664 N N . SER A 1 84 ? 14.442 -10.976 -12.702 1.00 90.38 84 SER A N 1
ATOM 665 C CA . SER A 1 84 ? 13.076 -11.060 -13.205 1.00 90.38 84 SER A CA 1
ATOM 666 C C . SER A 1 84 ? 12.379 -12.291 -12.649 1.00 90.38 84 SER A C 1
ATOM 668 O O . SER A 1 84 ? 13.041 -13.246 -12.241 1.00 90.38 84 SER A O 1
ATOM 670 N N . ASN A 1 85 ? 11.049 -12.254 -12.593 1.00 92.06 85 ASN A N 1
ATOM 671 C CA . ASN A 1 85 ? 10.257 -13.396 -12.148 1.00 92.06 85 ASN A CA 1
ATOM 672 C C . ASN A 1 85 ? 8.867 -13.426 -12.805 1.00 92.06 85 ASN A C 1
ATOM 674 O O . ASN A 1 85 ? 8.364 -12.419 -13.319 1.00 92.06 85 ASN A O 1
ATOM 678 N N . GLY A 1 86 ? 8.236 -14.595 -12.749 1.00 89.62 86 GLY A N 1
ATOM 679 C CA . GLY A 1 86 ? 6.938 -14.920 -13.339 1.00 89.62 86 GLY A CA 1
ATOM 680 C C . GLY A 1 86 ? 6.970 -16.292 -14.020 1.00 89.62 86 GLY A C 1
ATOM 681 O O . GLY A 1 86 ? 8.005 -16.956 -13.991 1.00 89.62 86 GLY A O 1
ATOM 682 N N . PRO A 1 87 ? 5.867 -16.742 -14.643 1.00 92.50 87 PRO A N 1
ATOM 683 C CA . PRO A 1 87 ? 4.595 -16.046 -14.864 1.00 92.50 87 PRO A CA 1
ATOM 684 C C . PRO A 1 87 ? 3.652 -16.016 -13.646 1.00 92.50 87 PRO A C 1
ATOM 686 O O . PRO A 1 87 ? 3.536 -16.986 -12.905 1.00 92.50 87 PRO A O 1
ATOM 689 N N . PHE A 1 88 ? 2.891 -14.929 -13.495 1.00 92.81 88 PHE A N 1
ATOM 690 C CA . PHE A 1 88 ? 1.853 -14.759 -12.472 1.00 92.81 88 PHE A CA 1
ATOM 691 C C . PHE A 1 88 ? 0.465 -14.582 -13.095 1.00 92.81 88 PHE A C 1
ATOM 693 O O . PHE A 1 88 ? 0.317 -13.915 -14.115 1.00 92.81 88 PHE A O 1
ATOM 700 N N . ASP A 1 89 ? -0.583 -15.081 -12.438 1.00 92.81 89 ASP A N 1
ATOM 701 C CA . ASP A 1 89 ? -1.966 -14.902 -12.917 1.00 92.81 89 ASP A CA 1
ATOM 702 C C . ASP A 1 89 ? -2.483 -13.467 -12.768 1.00 92.81 89 ASP A C 1
ATOM 704 O O . ASP A 1 89 ? -3.395 -13.041 -13.469 1.00 92.81 89 ASP A O 1
ATOM 708 N N . THR A 1 90 ? -1.913 -12.690 -11.842 1.00 91.25 90 THR A N 1
ATOM 709 C CA . THR A 1 90 ? -2.369 -11.324 -11.572 1.00 91.25 90 THR A CA 1
ATOM 710 C C . THR A 1 90 ? -1.206 -10.364 -11.364 1.00 91.25 90 THR A C 1
ATOM 712 O O . THR A 1 90 ? -0.185 -10.706 -10.765 1.00 91.25 90 THR A O 1
ATOM 715 N N . ILE A 1 91 ? -1.411 -9.099 -11.747 1.00 86.25 91 ILE A N 1
ATOM 716 C CA . ILE A 1 91 ? -0.459 -8.011 -11.479 1.00 86.25 91 ILE A CA 1
ATOM 717 C C . ILE A 1 91 ? -0.182 -7.833 -9.977 1.00 86.25 91 ILE A C 1
ATOM 719 O O . ILE A 1 91 ? 0.886 -7.371 -9.580 1.00 86.25 91 ILE A O 1
ATOM 723 N N . ARG A 1 92 ? -1.142 -8.194 -9.112 1.00 88.25 92 ARG A N 1
ATOM 724 C CA . ARG A 1 92 ? -0.984 -8.110 -7.654 1.00 88.25 92 ARG A CA 1
ATOM 725 C C . ARG A 1 92 ? 0.030 -9.135 -7.152 1.00 88.25 92 ARG A C 1
ATOM 727 O O . ARG A 1 92 ? 0.884 -8.767 -6.352 1.00 88.25 92 ARG A O 1
ATOM 734 N N . ALA A 1 93 ? -0.044 -10.372 -7.643 1.00 88.50 93 ALA A N 1
ATOM 735 C CA . ALA A 1 93 ? 0.931 -11.409 -7.321 1.00 88.50 93 ALA A CA 1
ATOM 736 C C . ALA A 1 93 ? 2.336 -11.003 -7.790 1.00 88.50 93 ALA A C 1
ATOM 738 O O . ALA A 1 93 ? 3.255 -11.003 -6.976 1.00 88.50 93 ALA A O 1
ATOM 739 N N . ALA A 1 94 ? 2.466 -10.515 -9.030 1.00 89.19 94 ALA A N 1
ATOM 740 C CA . ALA A 1 94 ? 3.740 -10.023 -9.559 1.00 89.19 94 ALA A CA 1
ATOM 741 C C . ALA A 1 94 ? 4.336 -8.886 -8.707 1.00 89.19 94 ALA A C 1
ATOM 743 O O . ALA A 1 94 ? 5.522 -8.887 -8.396 1.00 89.19 94 ALA A O 1
ATOM 744 N N . ARG A 1 95 ? 3.517 -7.916 -8.273 1.00 87.00 95 ARG A N 1
ATOM 745 C CA . ARG A 1 95 ? 3.972 -6.808 -7.412 1.00 87.00 95 ARG A CA 1
ATOM 746 C C . ARG A 1 95 ? 4.391 -7.264 -6.021 1.00 87.00 95 ARG A C 1
ATOM 748 O O . ARG A 1 95 ? 5.350 -6.724 -5.478 1.00 87.00 95 ARG A O 1
ATOM 755 N N . ASN A 1 96 ? 3.651 -8.195 -5.423 1.00 87.31 96 ASN A N 1
ATOM 756 C CA . ASN A 1 96 ? 3.987 -8.731 -4.108 1.00 87.31 96 ASN A CA 1
ATOM 757 C C . ASN A 1 96 ? 5.280 -9.542 -4.159 1.00 87.31 96 ASN A C 1
ATOM 759 O O . ASN A 1 96 ? 6.104 -9.407 -3.260 1.00 87.31 96 ASN A O 1
ATOM 763 N N . ASP A 1 97 ? 5.469 -10.331 -5.215 1.00 89.62 97 ASP A N 1
ATOM 764 C CA . ASP A 1 97 ? 6.703 -11.073 -5.438 1.00 89.62 97 ASP A CA 1
ATOM 765 C C . ASP A 1 97 ? 7.900 -10.138 -5.639 1.00 89.62 97 ASP A C 1
ATOM 767 O O . ASP A 1 97 ? 8.878 -10.235 -4.903 1.00 89.62 97 ASP A O 1
ATOM 771 N N . ALA A 1 98 ? 7.776 -9.135 -6.512 1.00 88.31 98 ALA A N 1
ATOM 772 C CA . ALA A 1 98 ? 8.822 -8.133 -6.689 1.00 88.31 98 ALA A CA 1
ATOM 773 C C . ALA A 1 98 ? 9.150 -7.424 -5.362 1.00 88.31 98 ALA A C 1
ATOM 775 O O . ALA A 1 98 ? 10.305 -7.309 -4.972 1.00 88.31 98 ALA A O 1
ATOM 776 N N . ARG A 1 99 ? 8.140 -7.013 -4.585 1.00 82.38 99 ARG A N 1
ATOM 777 C CA . ARG A 1 99 ? 8.360 -6.413 -3.257 1.00 82.38 99 ARG A CA 1
ATOM 778 C C . ARG A 1 99 ? 9.123 -7.348 -2.314 1.00 82.38 99 ARG A C 1
ATOM 780 O O . ARG A 1 99 ? 10.033 -6.877 -1.638 1.00 82.38 99 ARG A O 1
ATOM 787 N N . LYS A 1 100 ? 8.798 -8.646 -2.295 1.00 83.88 100 LYS A N 1
ATOM 788 C CA . LYS A 1 100 ? 9.534 -9.652 -1.511 1.00 83.88 100 LYS A CA 1
ATOM 789 C C . LYS A 1 100 ? 10.985 -9.780 -1.970 1.00 83.88 100 LYS A C 1
ATOM 791 O O . LYS A 1 100 ? 11.867 -9.767 -1.117 1.00 83.88 100 LYS A O 1
ATOM 796 N N . ALA A 1 101 ? 11.229 -9.836 -3.280 1.00 84.31 101 ALA A N 1
ATOM 797 C CA . ALA A 1 101 ? 12.573 -9.937 -3.853 1.00 84.31 101 ALA A CA 1
ATOM 798 C C . ALA A 1 101 ? 13.482 -8.763 -3.446 1.00 84.31 101 ALA A C 1
ATOM 800 O O . ALA A 1 101 ? 14.680 -8.946 -3.259 1.00 84.31 101 ALA A O 1
ATOM 801 N N . PHE A 1 102 ? 12.904 -7.577 -3.230 1.00 79.56 102 PHE A N 1
ATOM 802 C CA . PHE A 1 102 ? 13.619 -6.376 -2.782 1.00 79.56 102 PHE A CA 1
ATOM 803 C C . PHE A 1 102 ? 13.460 -6.077 -1.279 1.00 79.56 102 PHE A C 1
ATOM 805 O O . PHE A 1 102 ? 13.744 -4.965 -0.838 1.00 79.56 102 PHE A O 1
ATOM 812 N N . GLY A 1 103 ? 12.982 -7.034 -0.472 1.00 73.62 103 GLY A N 1
ATOM 813 C CA . GLY A 1 103 ? 12.854 -6.874 0.984 1.00 73.62 103 GLY A CA 1
ATOM 814 C C . GLY A 1 103 ? 11.851 -5.798 1.430 1.00 73.62 103 GLY A C 1
ATOM 815 O O . GLY A 1 103 ? 11.853 -5.376 2.590 1.00 73.62 103 GLY A O 1
ATOM 816 N N . LEU A 1 104 ? 10.971 -5.342 0.535 1.00 67.19 104 LEU A N 1
ATOM 817 C CA . LEU A 1 104 ? 9.933 -4.371 0.850 1.00 67.19 104 LEU A CA 1
ATOM 818 C C . LEU A 1 104 ? 8.763 -5.071 1.548 1.00 67.19 104 LEU A C 1
ATOM 820 O O . LEU A 1 104 ? 8.112 -5.952 0.986 1.00 67.19 104 LEU A O 1
ATOM 824 N N . LYS A 1 105 ? 8.462 -4.649 2.782 1.00 59.44 105 LYS A N 1
ATOM 825 C CA . LYS A 1 105 ? 7.311 -5.159 3.545 1.00 59.44 105 LYS A CA 1
ATOM 826 C C . LYS A 1 105 ? 6.010 -4.944 2.764 1.00 59.44 105 LYS A C 1
ATOM 828 O O . LYS A 1 105 ? 5.780 -3.863 2.220 1.00 59.44 105 LYS A O 1
ATOM 833 N N . GLU A 1 106 ? 5.150 -5.967 2.746 1.00 55.16 106 GLU A N 1
ATOM 834 C CA . GLU A 1 106 ? 3.820 -5.891 2.137 1.00 55.16 106 GLU A CA 1
ATOM 835 C C . GLU A 1 106 ? 3.041 -4.685 2.678 1.00 55.16 106 GLU A C 1
ATOM 837 O O . GLU A 1 106 ? 2.842 -4.529 3.885 1.00 55.16 106 GLU A O 1
ATOM 842 N N . GLU A 1 107 ? 2.572 -3.834 1.764 1.00 50.59 107 GLU A N 1
ATOM 843 C CA . GLU A 1 107 ? 1.616 -2.778 2.075 1.00 50.59 107 GLU A CA 1
ATOM 844 C C . GLU A 1 107 ? 0.276 -3.454 2.393 1.00 50.59 107 GLU A C 1
ATOM 846 O O . GLU A 1 107 ? -0.512 -3.742 1.492 1.00 50.59 107 GLU A O 1
ATOM 851 N N . LYS A 1 108 ? 0.047 -3.771 3.675 1.00 45.34 108 LYS A N 1
ATOM 852 C CA . LYS A 1 108 ? 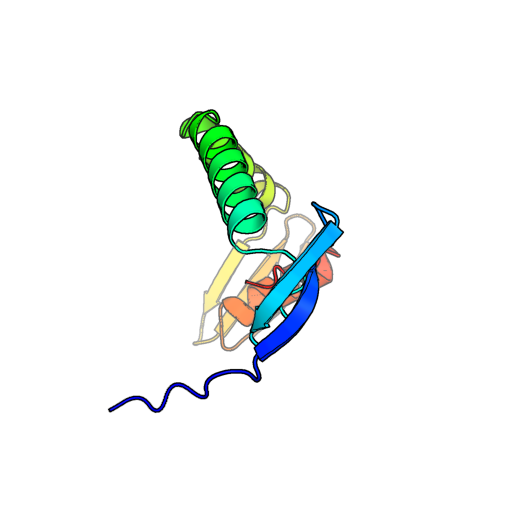-1.271 -4.172 4.181 1.00 45.34 108 LYS A CA 1
ATOM 853 C C . LYS A 1 108 ? -2.219 -2.984 3.995 1.00 45.34 108 LYS A C 1
ATOM 855 O O . LYS A 1 108 ? -2.226 -2.072 4.819 1.00 45.34 108 LYS A O 1
ATOM 860 N N . ARG A 1 109 ? -2.946 -2.976 2.879 1.00 44.44 109 ARG A N 1
ATOM 861 C CA . ARG A 1 109 ? -4.104 -2.112 2.637 1.00 44.44 109 ARG A CA 1
ATOM 862 C C . ARG A 1 109 ? -5.375 -2.841 3.032 1.00 44.44 109 ARG A C 1
ATOM 864 O O . ARG A 1 109 ? -5.501 -4.021 2.639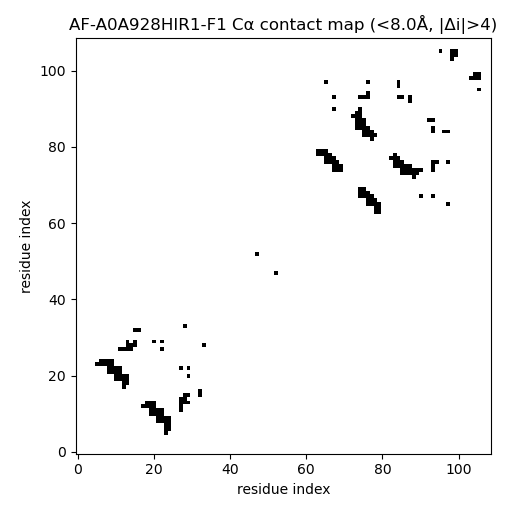 1.00 44.44 109 ARG A O 1
#

Secondary structure (DSSP, 8-state):
------PPEEEEE-TTT--EEEEETT--S-HHHHHHHHHHHHHHHHHS-HHHHHHHHHHHHHTT--EEEEETTEEEEE-TTS-EEEEESSHHHHHHHHHHHTTPPP---

Organism: NCBI:txid2562704

Foldseek 3Di:
DDPDPWADFDFDAAPPPRDGDTDGHPDRHDPVVVVVVVVVVVVVVVPQPPVVVVVVVVVVVPPFQKDWDDDPQFIKIATPVGDIDDGHNDPVVRVVVVCVVVVHDDPPD

Sequence (109 aa):
MARRKGGKVVNRPCKHCGEVLPMVGKQRVCKKCQQAQKTAWQNEYNHIPAAERKVRADKRRKDLGLTFSFSGGKWTWHAPNGLSNGPFDTIRAARNDARKAFGLKEEKR

Solvent-accessible surface area (backbone atoms only — not comparable to full-atom values): 6634 Å² total; per-residue (Å²): 136,86,82,75,80,76,51,63,71,44,76,44,54,16,78,82,78,57,54,71,40,81,30,54,57,86,60,54,59,45,72,68,61,52,50,53,50,51,52,51,53,49,51,57,56,66,69,49,52,72,67,57,57,50,50,59,58,48,52,75,64,57,77,62,59,68,45,75,47,80,57,97,83,24,20,32,34,38,35,82,87,71,52,65,53,70,81,22,85,38,68,65,56,34,50,52,49,53,31,53,78,70,72,43,79,81,83,86,123

Radius of gyration: 22.17 Å; Cα contacts (8 Å, |Δi|>4): 108; chains: 1; bounding box: 52×37×56 Å